Protein AF-X1F778-F1 (afdb_monomer_lite)

InterPro domains:
  IPR001160 Peptidase M20C, Xaa-His dipeptidase [PR00934] (23-40)
  IPR001160 Peptidase M20C, Xaa-His dipeptidase [PR00934] (47-65)
  IPR001160 Peptidase M20C, Xaa-His dipeptidase [PTHR43501] (6-84)

Radius of gyration: 24.03 Å; chains: 1; bounding box: 43×24×77 Å

Structure (mmCIF, N/CA/C/O backbone):
data_AF-X1F778-F1
#
_entry.id   AF-X1F778-F1
#
loop_
_atom_site.group_PDB
_atom_site.id
_atom_site.type_symbol
_atom_site.label_atom_id
_atom_site.label_alt_id
_atom_site.label_comp_id
_atom_site.label_asym_id
_atom_site.label_entity_id
_atom_site.label_seq_id
_atom_site.pdbx_PDB_ins_code
_atom_site.Cartn_x
_atom_site.Cartn_y
_atom_site.Cartn_z
_atom_site.occupancy
_atom_site.B_iso_or_equiv
_atom_site.auth_seq_id
_atom_site.auth_comp_id
_atom_site.auth_asym_id
_atom_site.auth_atom_id
_atom_site.pdbx_PDB_model_num
ATOM 1 N N . MET A 1 1 ? -8.937 -0.821 -12.179 1.00 51.38 1 MET A N 1
ATOM 2 C CA . MET A 1 1 ? -9.827 0.374 -12.085 1.00 51.38 1 MET A CA 1
ATOM 3 C C . MET A 1 1 ? -11.139 0.154 -11.318 1.00 51.38 1 MET A C 1
ATOM 5 O O . MET A 1 1 ? -11.646 1.109 -10.737 1.00 51.38 1 MET A O 1
ATOM 9 N N . GLY A 1 2 ? -11.745 -1.044 -11.318 1.00 59.06 2 GLY A N 1
ATOM 10 C CA . GLY A 1 2 ? -13.007 -1.283 -10.594 1.00 59.06 2 GLY A CA 1
ATOM 11 C C . GLY A 1 2 ? -12.831 -1.515 -9.086 1.00 59.06 2 GLY A C 1
ATOM 12 O O . GLY A 1 2 ? -13.634 -1.017 -8.298 1.00 59.06 2 GLY A O 1
ATOM 13 N N . ALA A 1 3 ? -11.778 -2.233 -8.681 1.00 60.75 3 ALA A N 1
ATOM 14 C CA . ALA A 1 3 ? -11.589 -2.669 -7.2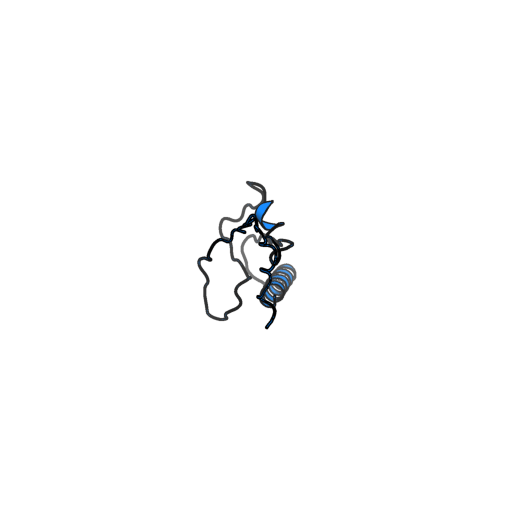93 1.00 60.75 3 ALA A CA 1
ATOM 15 C C . ALA A 1 3 ? -11.240 -1.536 -6.315 1.00 60.75 3 ALA A C 1
ATOM 17 O O . ALA A 1 3 ? -11.824 -1.479 -5.231 1.00 60.75 3 ALA A O 1
ATOM 18 N N . VAL A 1 4 ? -10.405 -0.576 -6.731 1.00 73.25 4 VAL A N 1
ATOM 19 C CA . VAL A 1 4 ? -10.004 0.588 -5.916 1.00 73.25 4 VAL A CA 1
ATOM 20 C C . VAL A 1 4 ? -11.213 1.313 -5.300 1.00 73.25 4 VAL A C 1
ATOM 22 O O . VAL A 1 4 ? -11.201 1.693 -4.128 1.00 73.25 4 VAL A O 1
ATOM 25 N N . LEU A 1 5 ? -12.296 1.485 -6.070 1.00 82.44 5 LEU A N 1
ATOM 26 C CA . LEU A 1 5 ? -13.496 2.198 -5.616 1.00 82.44 5 LEU A CA 1
ATOM 27 C C . LEU A 1 5 ? -14.289 1.415 -4.563 1.00 82.44 5 LEU A C 1
ATOM 29 O O . LEU A 1 5 ? -14.817 2.020 -3.628 1.00 82.44 5 LEU A O 1
ATOM 33 N N . PHE A 1 6 ? -14.364 0.088 -4.688 1.00 88.44 6 PHE A N 1
ATOM 34 C CA . PHE A 1 6 ? -15.050 -0.754 -3.708 1.00 88.44 6 PHE A CA 1
ATOM 35 C C . PHE A 1 6 ? -14.294 -0.794 -2.381 1.00 88.44 6 PHE A C 1
ATOM 37 O O . PHE A 1 6 ? -14.913 -0.615 -1.331 1.00 88.44 6 PHE A O 1
ATOM 44 N N . GLY A 1 7 ? -12.967 -0.948 -2.415 1.00 91.12 7 GLY A N 1
ATOM 45 C CA . GLY A 1 7 ? -12.130 -0.908 -1.214 1.00 91.12 7 GLY A CA 1
ATOM 46 C C . GLY A 1 7 ? -12.206 0.438 -0.483 1.00 91.12 7 GLY A C 1
ATOM 47 O O . GLY A 1 7 ? -12.341 0.479 0.746 1.00 91.12 7 GLY A O 1
ATOM 48 N N . LEU A 1 8 ? -12.206 1.544 -1.236 1.00 93.19 8 LEU A N 1
ATOM 49 C CA . LEU A 1 8 ? -12.411 2.892 -0.701 1.00 93.19 8 LEU A CA 1
ATOM 50 C C . LEU A 1 8 ? -13.788 3.032 -0.036 1.00 93.19 8 LEU A C 1
ATOM 52 O O . LEU A 1 8 ? -13.875 3.475 1.108 1.00 93.19 8 LEU A O 1
ATOM 56 N N . ALA A 1 9 ? -14.860 2.630 -0.723 1.00 94.62 9 ALA A N 1
ATOM 57 C CA . ALA A 1 9 ? -16.218 2.720 -0.192 1.00 94.62 9 ALA A CA 1
ATOM 58 C C . ALA A 1 9 ? -16.411 1.853 1.063 1.00 94.62 9 ALA A C 1
ATOM 60 O O . ALA A 1 9 ? -17.005 2.316 2.034 1.00 94.62 9 ALA A O 1
ATOM 61 N N . ALA A 1 10 ? -15.868 0.632 1.077 1.00 94.44 10 ALA A N 1
ATOM 62 C CA . ALA A 1 10 ? -15.905 -0.247 2.244 1.00 94.44 10 ALA A CA 1
ATOM 63 C C . ALA A 1 10 ? -15.175 0.375 3.444 1.00 94.44 10 ALA A C 1
ATOM 65 O O . ALA A 1 10 ? -15.687 0.349 4.561 1.00 94.44 10 ALA A O 1
ATOM 66 N N . SER A 1 11 ? -14.015 0.992 3.205 1.00 95.88 11 SER A N 1
ATOM 67 C CA . SER A 1 11 ? -13.265 1.707 4.243 1.00 95.88 11 SER A CA 1
ATOM 68 C C . SER A 1 11 ? -14.082 2.854 4.840 1.00 95.88 11 SER A C 1
ATOM 70 O O . SER A 1 11 ? -14.171 2.977 6.058 1.00 95.88 11 SER A O 1
ATOM 72 N N . LEU A 1 12 ? -14.728 3.662 3.993 1.00 96.25 12 LEU A N 1
ATOM 73 C CA . LEU A 1 12 ? -15.581 4.767 4.439 1.00 96.25 12 LEU A CA 1
ATOM 74 C C . LEU A 1 12 ? -16.817 4.279 5.207 1.00 96.25 12 LEU A C 1
ATOM 76 O O . LEU A 1 12 ? -17.165 4.877 6.220 1.00 96.25 12 LEU A O 1
ATOM 80 N N . ALA A 1 13 ? -17.440 3.181 4.773 1.00 96.69 13 ALA A N 1
ATOM 81 C CA . ALA A 1 13 ? -18.567 2.580 5.482 1.00 96.69 13 ALA A CA 1
ATOM 82 C C . ALA A 1 13 ? -18.166 2.113 6.892 1.00 96.69 13 ALA A C 1
ATOM 84 O O . ALA A 1 13 ? -18.875 2.387 7.853 1.00 96.69 13 ALA A O 1
ATOM 85 N N . ILE A 1 14 ? -16.994 1.482 7.030 1.00 96.44 14 ILE A N 1
ATOM 86 C CA . ILE A 1 14 ? -16.434 1.087 8.334 1.00 96.44 14 ILE A CA 1
ATOM 87 C C . ILE A 1 14 ? -16.156 2.314 9.211 1.00 96.44 14 ILE A C 1
ATOM 89 O O . ILE A 1 14 ? -16.382 2.264 10.414 1.00 96.44 14 ILE A O 1
ATOM 93 N N . MET A 1 15 ? -15.660 3.412 8.633 1.00 95.81 15 MET A N 1
ATOM 94 C CA . MET A 1 15 ? -15.409 4.652 9.378 1.00 95.81 15 MET A CA 1
ATOM 95 C C . MET A 1 15 ? -16.692 5.311 9.906 1.00 95.81 15 MET A C 1
ATOM 97 O O . MET A 1 15 ? -16.631 6.018 10.912 1.00 95.81 15 MET A O 1
ATOM 101 N N . GLU A 1 16 ? -17.819 5.135 9.214 1.00 97.25 16 GLU A N 1
ATOM 102 C CA . GLU A 1 16 ? -19.124 5.681 9.603 1.00 97.25 16 GLU A CA 1
ATOM 103 C C . GLU A 1 16 ? -19.865 4.78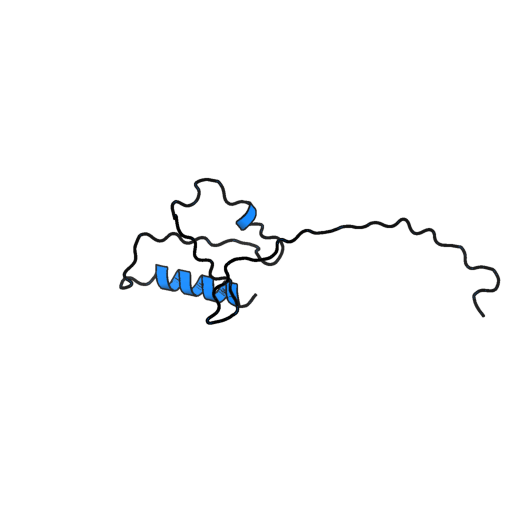6 10.612 1.00 97.25 16 GLU A C 1
ATOM 105 O O . GLU A 1 16 ? -20.642 5.289 11.424 1.00 97.25 16 GLU A O 1
ATOM 110 N N . ASP A 1 17 ? -19.621 3.474 10.582 1.00 97.12 17 ASP A N 1
ATOM 111 C CA . ASP A 1 17 ? -20.318 2.497 11.417 1.00 97.12 17 ASP A CA 1
ATOM 112 C C . ASP A 1 17 ? -19.941 2.631 12.905 1.00 97.12 17 ASP A C 1
ATOM 114 O O . ASP A 1 17 ? -18.803 2.404 13.317 1.00 97.12 17 ASP 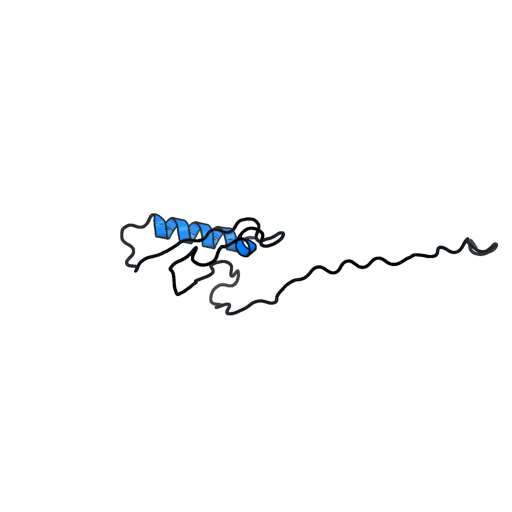A O 1
ATOM 118 N N . THR A 1 18 ? -20.926 2.986 13.734 1.00 95.19 18 THR A N 1
ATOM 119 C CA . THR A 1 18 ? -20.756 3.134 15.187 1.00 95.19 18 THR A CA 1
ATOM 120 C C . THR A 1 18 ? -20.958 1.840 15.971 1.00 95.19 18 THR A C 1
ATOM 122 O O . THR A 1 18 ? -20.616 1.793 17.155 1.00 95.19 18 THR A O 1
ATOM 125 N N . ASP A 1 19 ? -21.535 0.816 15.345 1.00 97.38 19 ASP A N 1
ATOM 126 C CA . ASP A 1 19 ? -21.901 -0.452 15.979 1.00 97.38 19 ASP A CA 1
ATOM 127 C C . ASP A 1 19 ? -20.870 -1.558 15.690 1.00 97.38 19 ASP A C 1
ATOM 129 O O . ASP A 1 19 ? -20.832 -2.585 16.379 1.00 97.38 19 ASP A O 1
ATOM 133 N N . LEU A 1 20 ? -20.007 -1.353 14.692 1.00 96.31 20 LEU A N 1
ATOM 134 C CA . LEU A 1 20 ? -18.950 -2.285 14.329 1.00 96.31 20 LEU A CA 1
ATOM 135 C C . LEU A 1 20 ? -17.916 -2.452 15.455 1.00 96.31 20 LEU A C 1
ATOM 137 O O . LEU A 1 20 ? -17.242 -1.518 15.884 1.00 96.31 20 LEU A O 1
ATOM 141 N N . VAL A 1 21 ? -17.720 -3.694 15.899 1.00 96.75 21 VAL A N 1
ATOM 142 C CA . VAL A 1 21 ? -16.728 -4.025 16.930 1.00 96.75 21 VAL A CA 1
ATOM 143 C C . VAL A 1 21 ? -15.363 -4.266 16.290 1.00 96.75 21 VAL A C 1
ATOM 145 O O . VAL A 1 21 ? -15.155 -5.272 15.611 1.00 96.75 21 VAL A O 1
ATOM 148 N N . HIS A 1 22 ? -14.405 -3.382 16.559 1.00 94.81 22 HIS A N 1
ATOM 149 C CA . HIS A 1 22 ? -13.034 -3.507 16.067 1.00 94.81 22 HIS A CA 1
ATOM 150 C C . HIS A 1 22 ? -12.001 -2.932 17.055 1.00 94.81 22 HIS A C 1
ATOM 152 O O . HIS A 1 22 ? -12.326 -2.182 17.975 1.00 94.81 22 HIS A O 1
ATOM 158 N N . GLY A 1 23 ? -10.729 -3.309 16.881 1.00 93.56 23 GLY A N 1
ATOM 159 C CA . GLY A 1 23 ? -9.601 -2.636 17.542 1.00 93.56 23 GLY A CA 1
ATOM 160 C C . GLY A 1 23 ? -9.269 -1.295 16.870 1.00 93.56 23 GLY A C 1
ATOM 161 O O . GLY A 1 23 ? -9.983 -0.882 15.967 1.00 93.56 23 GLY A O 1
ATOM 162 N N . PRO A 1 24 ? -8.186 -0.595 17.240 1.00 94.38 24 PRO A N 1
ATOM 163 C CA . PRO A 1 24 ? -7.798 0.635 16.548 1.00 94.38 24 PRO A CA 1
ATOM 164 C C . PRO A 1 24 ? -7.569 0.386 15.050 1.00 94.38 24 PRO A C 1
ATOM 166 O O . PRO A 1 24 ? -6.830 -0.533 14.691 1.00 94.38 24 PRO A O 1
ATOM 169 N N . LEU A 1 25 ? -8.192 1.198 14.196 1.00 95.44 25 LEU A N 1
ATOM 170 C CA . LEU A 1 25 ? -8.036 1.145 12.742 1.00 95.44 25 LEU A CA 1
ATOM 171 C C . LEU A 1 25 ? -7.358 2.422 12.241 1.00 95.44 25 LEU A C 1
ATOM 173 O O . LEU A 1 25 ? -7.602 3.512 12.757 1.00 95.44 25 LEU A O 1
ATOM 177 N N . GLU A 1 26 ? -6.524 2.269 11.218 1.00 96.38 26 GLU A N 1
ATOM 178 C CA . GLU A 1 26 ? -5.952 3.360 10.431 1.00 96.38 26 GLU A CA 1
ATOM 179 C C . GLU A 1 26 ? -6.322 3.112 8.967 1.00 96.38 26 GLU A C 1
ATOM 181 O O . GLU A 1 26 ? -6.260 1.976 8.495 1.00 96.38 26 GLU A O 1
ATOM 186 N N . PHE A 1 27 ? -6.709 4.169 8.253 1.00 95.31 27 PHE A N 1
ATOM 187 C CA . PHE A 1 27 ? -7.108 4.094 6.849 1.00 95.31 27 PHE A CA 1
ATOM 188 C C . PHE A 1 27 ? -6.115 4.882 6.002 1.00 95.31 27 PHE A C 1
ATOM 190 O O . PHE A 1 27 ? -5.884 6.068 6.244 1.00 95.31 27 PHE A O 1
ATOM 197 N N . LEU A 1 28 ? -5.522 4.214 5.015 1.00 94.38 28 LEU A N 1
ATOM 198 C CA . LEU A 1 28 ? -4.552 4.795 4.095 1.00 94.38 28 LEU A CA 1
ATOM 199 C C . LEU A 1 28 ? -5.154 4.822 2.691 1.00 94.38 28 LEU A C 1
ATOM 201 O O . LEU A 1 28 ? -5.453 3.776 2.121 1.00 94.38 28 LEU A O 1
ATOM 205 N N . PHE A 1 29 ? -5.271 6.021 2.126 1.00 93.69 29 PHE A N 1
ATOM 206 C CA . PHE A 1 29 ? -5.743 6.228 0.761 1.00 93.69 29 PHE A CA 1
ATOM 207 C C . PHE A 1 29 ? -4.605 6.787 -0.085 1.00 93.69 29 PHE A C 1
ATOM 209 O O . PHE A 1 29 ? -4.168 7.924 0.106 1.00 93.69 29 PHE A O 1
ATOM 216 N N . THR A 1 30 ? -4.100 5.977 -1.009 1.00 92.19 30 THR A N 1
ATOM 217 C CA . THR A 1 30 ? -3.045 6.382 -1.938 1.00 92.19 30 THR A CA 1
ATOM 218 C C . THR A 1 30 ? -3.648 6.991 -3.193 1.00 92.19 30 THR A C 1
ATOM 220 O O . THR A 1 30 ? -4.631 6.493 -3.734 1.00 92.19 30 THR A O 1
ATOM 223 N N . VAL A 1 31 ? -3.036 8.069 -3.674 1.00 90.56 31 VAL A N 1
ATOM 224 C CA . VAL A 1 31 ? -3.361 8.650 -4.978 1.00 90.56 31 VAL A CA 1
ATOM 225 C C . VAL A 1 31 ? -2.524 8.000 -6.071 1.0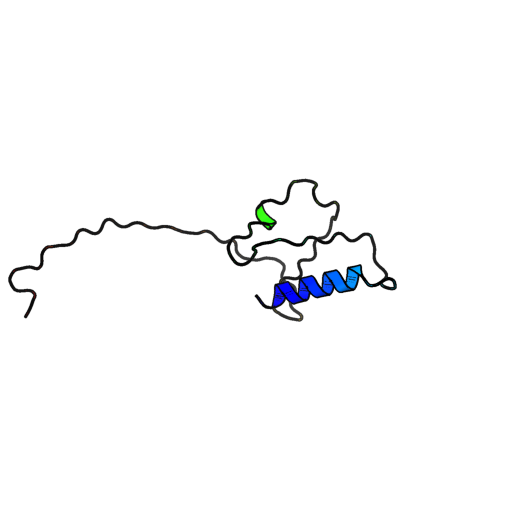0 90.56 31 VAL A C 1
ATOM 227 O O . VAL A 1 31 ? -1.386 7.595 -5.819 1.00 90.56 31 VAL A O 1
ATOM 230 N N . ASP A 1 32 ? -3.070 8.005 -7.285 1.00 87.75 32 ASP A N 1
ATOM 231 C CA . ASP A 1 32 ? -2.327 7.717 -8.512 1.00 87.75 32 ASP A CA 1
ATOM 232 C C . ASP A 1 32 ? -1.686 6.317 -8.543 1.00 87.75 32 ASP A C 1
ATOM 234 O O . ASP A 1 32 ? -0.484 6.159 -8.748 1.00 87.75 32 ASP A O 1
ATOM 238 N N . GLU A 1 33 ? -2.505 5.297 -8.280 1.00 85.69 33 GLU A N 1
ATOM 239 C CA . GLU A 1 33 ? -2.113 3.887 -8.369 1.00 85.69 33 GLU A CA 1
ATOM 240 C C . GLU A 1 33 ? -1.839 3.502 -9.836 1.00 85.69 33 GLU A C 1
ATOM 242 O O . GLU A 1 33 ? -0.699 3.205 -10.189 1.00 85.69 33 GLU A O 1
ATOM 247 N N . GLU A 1 34 ? -2.841 3.703 -10.695 1.00 79.44 34 GLU A N 1
ATOM 248 C CA . GLU A 1 34 ? -2.910 3.215 -12.082 1.00 79.44 34 GLU A CA 1
ATOM 249 C C . GLU A 1 34 ? -1.862 3.799 -13.053 1.00 79.44 34 GLU A C 1
ATOM 251 O O . GLU A 1 34 ? -1.711 3.294 -14.166 1.00 79.44 34 GLU A O 1
ATOM 256 N N . THR A 1 35 ? -1.160 4.885 -12.698 1.00 77.56 35 THR A N 1
ATOM 257 C CA . THR A 1 35 ? -0.162 5.498 -13.602 1.00 77.56 35 THR A CA 1
ATOM 258 C C . THR A 1 35 ? 1.274 5.460 -13.097 1.00 77.56 35 THR A C 1
ATOM 260 O O . THR A 1 35 ? 2.194 5.575 -13.907 1.00 77.56 35 THR A O 1
ATOM 263 N N . GLY A 1 36 ? 1.504 5.258 -11.797 1.00 79.44 36 GLY A N 1
ATOM 264 C CA . GLY A 1 36 ? 2.872 5.298 -11.275 1.00 79.44 36 GLY A CA 1
ATOM 265 C C . GLY A 1 36 ? 3.060 5.054 -9.782 1.00 79.44 36 GLY A C 1
ATOM 266 O O . GLY A 1 36 ? 4.177 5.229 -9.292 1.00 79.44 36 GLY A O 1
ATOM 267 N N . LEU A 1 37 ? 2.016 4.670 -9.038 1.00 85.12 37 LEU A N 1
ATOM 268 C CA . LEU A 1 37 ? 2.083 4.445 -7.587 1.00 85.12 37 LEU A CA 1
ATOM 269 C C . LEU A 1 37 ? 2.644 5.658 -6.809 1.00 85.12 37 LEU A C 1
ATOM 271 O O . LEU A 1 37 ? 3.319 5.511 -5.781 1.00 85.12 37 LEU A O 1
ATOM 275 N N . THR A 1 38 ? 2.380 6.883 -7.277 1.00 88.31 38 THR A N 1
ATOM 276 C CA . THR A 1 38 ? 3.008 8.108 -6.747 1.00 88.31 38 THR A CA 1
ATOM 277 C C . THR A 1 38 ? 2.684 8.338 -5.268 1.00 88.31 38 THR A C 1
ATOM 279 O O . THR A 1 38 ? 3.534 8.807 -4.509 1.00 88.31 38 THR A O 1
ATOM 282 N N . GLY A 1 39 ? 1.459 8.022 -4.838 1.00 89.69 39 GLY A N 1
ATOM 283 C CA . GLY A 1 39 ? 1.067 8.117 -3.432 1.00 89.69 39 GLY A CA 1
ATOM 284 C C . GLY A 1 39 ? 1.789 7.090 -2.560 1.00 89.69 39 GLY A C 1
ATOM 285 O O . GLY A 1 39 ? 2.338 7.446 -1.521 1.00 89.69 39 GLY A O 1
ATOM 286 N N . ALA A 1 40 ? 1.834 5.833 -3.007 1.00 91.12 40 ALA A N 1
ATOM 287 C CA . ALA A 1 40 ? 2.447 4.737 -2.258 1.00 91.12 40 ALA A CA 1
ATOM 288 C C . ALA A 1 40 ? 3.965 4.919 -2.087 1.00 91.12 40 ALA A C 1
ATOM 290 O O . ALA A 1 40 ? 4.504 4.683 -1.008 1.00 91.12 40 ALA A O 1
ATOM 291 N N . THR A 1 41 ? 4.655 5.402 -3.123 1.00 90.56 41 THR A N 1
ATOM 292 C CA . THR A 1 41 ? 6.116 5.615 -3.102 1.00 90.56 41 THR A CA 1
ATOM 293 C C . THR A 1 41 ? 6.573 6.743 -2.172 1.00 90.56 41 THR A C 1
ATOM 295 O O . THR A 1 41 ? 7.756 6.819 -1.846 1.00 90.56 41 THR A O 1
ATOM 298 N N . LYS A 1 42 ? 5.657 7.615 -1.733 1.00 93.00 42 LYS A N 1
ATOM 299 C CA . LYS A 1 42 ? 5.942 8.781 -0.878 1.00 93.00 42 LYS A CA 1
ATOM 300 C C . LYS A 1 42 ? 5.548 8.593 0.584 1.00 93.00 42 LYS A C 1
ATOM 302 O O . LYS A 1 42 ? 5.645 9.545 1.355 1.00 93.00 42 LYS A O 1
ATOM 307 N N . ILE A 1 43 ? 5.084 7.408 0.970 1.00 93.19 43 ILE A N 1
ATOM 308 C CA . ILE A 1 43 ? 4.751 7.129 2.367 1.00 93.19 43 ILE A CA 1
ATOM 309 C C . ILE A 1 43 ? 6.038 7.168 3.195 1.00 93.19 43 ILE A C 1
ATOM 311 O O . ILE A 1 43 ? 6.998 6.451 2.914 1.00 93.19 43 ILE A O 1
ATOM 315 N N . GLU A 1 44 ? 6.055 8.027 4.210 1.00 93.81 44 GLU A N 1
ATOM 316 C CA . GLU A 1 44 ? 7.199 8.181 5.103 1.00 93.81 44 GLU A CA 1
ATOM 317 C C . GLU A 1 44 ? 7.267 7.050 6.136 1.00 93.81 44 GLU A C 1
ATOM 319 O O . GLU A 1 44 ? 6.262 6.436 6.511 1.00 93.81 44 GLU A O 1
ATOM 324 N N . THR A 1 45 ? 8.475 6.789 6.634 1.00 90.12 45 THR A N 1
ATOM 325 C CA . THR A 1 45 ? 8.673 5.905 7.785 1.00 90.12 45 THR A CA 1
ATOM 326 C C . THR A 1 45 ? 7.892 6.438 8.987 1.00 90.12 45 THR A C 1
ATOM 328 O O . THR A 1 45 ? 7.811 7.645 9.192 1.00 90.12 45 THR A O 1
ATOM 331 N N . ASP A 1 46 ? 7.323 5.534 9.785 1.00 91.19 46 ASP A N 1
ATOM 332 C CA . ASP A 1 46 ? 6.520 5.849 10.977 1.00 91.19 46 ASP A CA 1
ATOM 333 C C . ASP A 1 46 ? 5.214 6.626 10.705 1.00 91.19 46 ASP A C 1
ATOM 335 O O . ASP A 1 46 ? 4.560 7.084 11.645 1.00 91.19 46 ASP A O 1
ATOM 339 N N . PHE A 1 47 ? 4.783 6.730 9.440 1.00 94.31 47 PHE A N 1
ATOM 340 C CA . PHE A 1 47 ? 3.507 7.358 9.079 1.00 94.31 47 PHE A CA 1
ATOM 341 C C . PHE A 1 47 ? 2.288 6.598 9.632 1.00 94.31 47 PHE A C 1
ATOM 343 O O . PHE A 1 47 ? 1.292 7.213 10.006 1.00 94.31 47 PHE A O 1
ATOM 350 N N . LEU A 1 48 ? 2.377 5.265 9.713 1.00 94.19 48 LEU A N 1
ATOM 351 C CA . LEU A 1 48 ? 1.339 4.380 10.251 1.00 94.19 48 LEU A CA 1
ATOM 352 C C . LEU A 1 48 ? 1.845 3.653 11.498 1.00 94.19 48 LEU A C 1
ATOM 354 O O . LEU A 1 48 ? 3.011 3.257 11.570 1.00 94.19 48 LEU A O 1
ATOM 358 N N . LYS A 1 49 ? 0.955 3.430 12.466 1.00 94.25 49 LYS A N 1
ATOM 359 C CA . LYS A 1 49 ? 1.241 2.667 13.696 1.00 94.25 49 LYS A CA 1
ATOM 360 C C . LYS A 1 49 ? 0.762 1.219 13.609 1.00 94.25 49 LYS A C 1
ATOM 362 O O . LYS A 1 49 ? 1.174 0.382 14.420 1.00 94.25 49 LYS A O 1
ATOM 367 N N . GLY A 1 50 ? -0.128 0.928 12.664 1.00 92.75 50 GLY A N 1
ATOM 368 C CA . GLY A 1 50 ? -0.665 -0.394 12.393 1.00 92.75 50 GLY A CA 1
ATOM 369 C C . GLY A 1 50 ? 0.436 -1.423 12.132 1.00 92.75 50 GLY A C 1
ATOM 370 O O . GLY A 1 50 ? 1.421 -1.168 11.448 1.00 92.75 50 GLY A O 1
ATOM 371 N N . ARG A 1 51 ? 0.258 -2.622 12.692 1.00 93.50 51 ARG A N 1
ATOM 372 C CA . ARG A 1 51 ? 1.179 -3.762 12.511 1.00 93.50 51 ARG A CA 1
ATOM 373 C C . ARG A 1 51 ? 0.687 -4.778 11.482 1.00 93.50 51 ARG A C 1
ATOM 375 O O . ARG A 1 51 ? 1.421 -5.699 11.139 1.00 93.50 51 ARG A O 1
ATOM 382 N N . LEU A 1 52 ? -0.567 -4.642 11.062 1.00 93.56 52 LEU A N 1
ATOM 383 C CA . LEU A 1 52 ? -1.234 -5.484 10.079 1.00 93.56 52 LEU A CA 1
ATOM 384 C C . LEU A 1 52 ? -1.790 -4.566 8.997 1.00 93.56 52 LEU A C 1
ATOM 386 O O . LEU A 1 52 ? -2.412 -3.556 9.318 1.00 93.56 52 LEU A O 1
ATOM 390 N N . PHE A 1 53 ? -1.557 -4.928 7.740 1.00 93.12 53 PHE A N 1
ATOM 391 C CA . PHE A 1 53 ? -2.034 -4.182 6.586 1.00 93.12 53 PHE A CA 1
ATOM 392 C C . PHE A 1 53 ? -2.930 -5.083 5.744 1.00 93.12 53 PHE A C 1
ATOM 394 O O . PHE A 1 53 ? -2.514 -6.167 5.336 1.00 93.12 53 PHE A O 1
ATOM 401 N N . LEU A 1 54 ? -4.160 -4.632 5.514 1.00 93.81 54 LEU A N 1
ATOM 402 C CA . LEU A 1 54 ? -5.109 -5.275 4.618 1.00 93.81 54 LEU A CA 1
ATOM 403 C C . LEU A 1 54 ? -5.304 -4.359 3.414 1.00 93.81 54 LEU A C 1
ATOM 405 O O . LEU A 1 54 ? -5.949 -3.319 3.516 1.00 93.81 54 LEU A O 1
ATOM 409 N N . ASN A 1 55 ? -4.714 -4.742 2.286 1.00 92.94 55 ASN A N 1
ATOM 410 C CA . ASN A 1 55 ? -4.955 -4.070 1.020 1.00 92.94 55 ASN A CA 1
ATOM 411 C C . ASN A 1 55 ? -6.315 -4.519 0.455 1.00 92.94 55 ASN A C 1
ATOM 413 O O . ASN A 1 55 ? -6.639 -5.705 0.495 1.00 92.94 55 ASN A O 1
ATOM 417 N N . LEU A 1 56 ? -7.104 -3.566 -0.045 1.00 92.38 56 LEU A N 1
ATOM 418 C CA . LEU A 1 56 ? -8.452 -3.796 -0.582 1.00 92.38 56 LEU A CA 1
ATOM 419 C C . LEU A 1 56 ? -8.519 -3.549 -2.094 1.00 92.38 56 LEU A C 1
ATOM 421 O O . LEU A 1 56 ? -9.528 -3.067 -2.598 1.00 92.38 56 LEU A O 1
ATOM 425 N N . ASP A 1 57 ? -7.435 -3.860 -2.799 1.00 90.75 57 ASP A N 1
ATOM 426 C CA . ASP A 1 57 ? -7.286 -3.610 -4.234 1.00 90.75 57 ASP A CA 1
ATOM 427 C C . ASP A 1 57 ? -7.253 -4.906 -5.066 1.00 90.75 57 ASP A C 1
ATOM 429 O O . ASP A 1 57 ? -6.759 -4.952 -6.187 1.00 90.75 57 A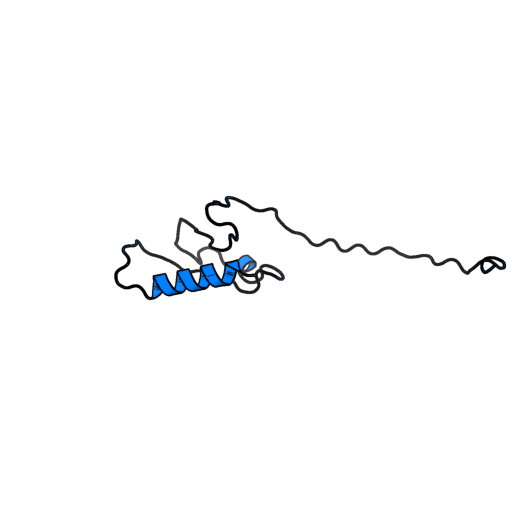SP A O 1
ATOM 433 N N . SER A 1 58 ? -7.756 -6.006 -4.499 1.00 88.25 58 SER A N 1
ATOM 434 C CA . SER A 1 58 ? -7.907 -7.275 -5.218 1.00 88.25 58 SER A CA 1
ATOM 435 C C . SER A 1 58 ? -9.222 -7.283 -5.996 1.00 88.25 58 SER A C 1
ATOM 437 O O . SER A 1 58 ? -10.263 -6.918 -5.448 1.00 88.25 58 SER A O 1
ATOM 439 N N . GLU A 1 59 ? -9.193 -7.737 -7.250 1.00 86.12 59 GLU A N 1
ATOM 440 C CA . GLU A 1 59 ? -10.385 -7.770 -8.115 1.00 86.12 59 GLU A CA 1
ATOM 441 C C . GLU A 1 59 ? -11.152 -9.108 -8.047 1.00 86.12 59 GLU A C 1
ATOM 443 O O . GLU A 1 59 ? -12.329 -9.163 -8.400 1.00 86.12 59 GLU A O 1
ATOM 448 N N . ASP A 1 60 ? -10.512 -10.176 -7.559 1.00 88.12 60 ASP A N 1
ATOM 449 C CA . ASP A 1 60 ? -11.089 -11.523 -7.505 1.00 88.12 60 ASP A CA 1
ATOM 450 C C . ASP A 1 60 ? -11.709 -11.844 -6.134 1.00 88.12 60 ASP A C 1
ATOM 452 O O . ASP A 1 60 ? -11.018 -11.947 -5.115 1.00 88.12 60 ASP A O 1
ATOM 456 N N . GLU A 1 61 ? -13.027 -12.059 -6.102 1.00 87.94 61 GLU A N 1
ATOM 457 C CA . GLU A 1 61 ? -13.744 -12.469 -4.890 1.00 87.94 61 GLU A CA 1
ATOM 458 C C . GLU A 1 61 ? -13.339 -13.884 -4.439 1.00 87.94 61 GLU A C 1
ATOM 460 O O . GLU A 1 61 ? -13.199 -14.811 -5.238 1.00 87.94 61 GLU A O 1
ATOM 465 N N . GLY A 1 62 ? -13.169 -14.069 -3.126 1.00 90.75 62 GLY A N 1
ATOM 466 C CA . GLY A 1 62 ? -12.796 -15.361 -2.540 1.00 90.75 62 GLY A CA 1
ATOM 467 C C . GLY A 1 62 ? -11.326 -15.744 -2.743 1.00 90.75 62 GLY A C 1
ATOM 468 O O . GLY A 1 62 ? -10.910 -16.819 -2.303 1.00 90.75 62 GLY A O 1
ATOM 469 N N . VAL A 1 63 ? -10.530 -14.867 -3.358 1.00 92.31 63 VAL A N 1
ATOM 470 C CA . VAL A 1 63 ? -9.089 -15.038 -3.549 1.00 92.31 63 VAL A CA 1
ATOM 471 C C . VAL A 1 63 ? -8.335 -14.117 -2.595 1.00 92.31 63 VAL A C 1
ATOM 473 O O . VAL A 1 63 ? -8.625 -12.929 -2.487 1.00 92.31 63 VAL A O 1
ATOM 476 N N . PHE A 1 64 ? -7.348 -14.673 -1.890 1.00 92.12 64 PHE A N 1
ATOM 477 C CA . PHE A 1 64 ? -6.474 -13.902 -1.011 1.00 92.12 64 PHE A CA 1
ATOM 478 C C . PHE A 1 64 ? -5.112 -13.687 -1.675 1.00 92.12 64 PHE A C 1
ATOM 480 O O . PHE A 1 64 ? -4.295 -14.608 -1.765 1.00 92.12 64 PHE A O 1
ATOM 487 N N . THR A 1 65 ? -4.872 -12.463 -2.138 1.00 92.31 65 THR A N 1
ATOM 488 C CA . THR A 1 65 ? -3.637 -12.077 -2.826 1.00 92.31 65 THR A CA 1
ATOM 489 C C . THR A 1 65 ? -2.536 -11.774 -1.811 1.00 92.31 65 THR A C 1
ATOM 491 O O . THR A 1 65 ? -2.652 -10.852 -1.009 1.00 92.31 65 THR A O 1
ATOM 494 N N . ILE A 1 66 ? -1.450 -12.555 -1.844 1.00 94.56 66 ILE A N 1
ATOM 495 C CA . ILE A 1 66 ? -0.309 -12.418 -0.914 1.00 94.56 66 ILE A CA 1
ATOM 496 C C . ILE A 1 66 ? 0.919 -11.739 -1.532 1.00 94.56 66 ILE A C 1
ATOM 498 O O . ILE A 1 66 ? 1.928 -11.557 -0.853 1.00 94.56 66 ILE A O 1
ATOM 502 N N . GLY A 1 67 ? 0.864 -11.399 -2.818 1.00 92.31 67 GLY A N 1
ATOM 503 C CA . GLY A 1 67 ? 1.968 -10.756 -3.517 1.00 92.31 67 GLY A CA 1
ATOM 504 C C . GLY A 1 67 ? 1.638 -10.433 -4.968 1.00 92.31 67 GLY A C 1
ATOM 505 O O . GLY A 1 67 ? 0.696 -10.977 -5.541 1.00 92.31 67 GLY A O 1
ATOM 506 N N . CYS A 1 68 ? 2.449 -9.558 -5.551 1.00 90.50 68 CYS A N 1
ATOM 507 C CA . CYS A 1 68 ? 2.381 -9.141 -6.945 1.00 90.50 68 CYS A CA 1
ATOM 508 C C . CYS A 1 68 ? 3.790 -9.110 -7.559 1.00 90.50 68 CYS A C 1
ATOM 510 O O . CYS A 1 68 ? 4.801 -9.183 -6.854 1.00 90.50 68 CYS A O 1
ATOM 512 N N . ALA A 1 69 ? 3.861 -9.030 -8.887 1.00 92.62 69 ALA A N 1
ATOM 513 C CA . ALA A 1 69 ? 5.109 -8.724 -9.574 1.00 92.62 69 ALA A CA 1
ATOM 514 C C . ALA A 1 69 ? 5.430 -7.226 -9.439 1.00 92.62 69 ALA A C 1
ATOM 516 O O . ALA A 1 69 ? 4.526 -6.396 -9.400 1.00 92.62 69 ALA A O 1
ATOM 517 N N . GLY A 1 70 ? 6.718 -6.879 -9.402 1.00 89.00 70 GLY A N 1
ATOM 518 C CA . GLY A 1 70 ? 7.149 -5.489 -9.567 1.00 89.00 70 GLY A CA 1
ATOM 519 C C . GLY A 1 70 ? 7.051 -5.029 -11.027 1.00 89.00 70 GLY A C 1
ATOM 520 O O . GLY A 1 70 ? 6.954 -5.854 -11.936 1.00 89.00 70 GLY A O 1
ATOM 521 N N . GLY A 1 71 ? 7.130 -3.716 -11.247 1.00 86.44 71 GLY A N 1
ATOM 522 C CA . GLY A 1 71 ? 7.157 -3.094 -12.574 1.00 86.44 71 GLY A CA 1
ATOM 523 C C . GLY A 1 71 ? 8.369 -2.180 -12.752 1.00 86.44 71 GLY A C 1
ATOM 524 O O . GLY A 1 71 ? 8.853 -1.590 -11.786 1.00 86.44 71 GLY A O 1
ATOM 525 N N . ALA A 1 72 ? 8.875 -2.087 -13.981 1.00 87.44 72 ALA A N 1
ATOM 526 C CA . ALA A 1 72 ? 9.910 -1.136 -14.372 1.00 87.44 72 ALA A CA 1
ATOM 527 C C . ALA A 1 72 ? 9.775 -0.806 -15.862 1.00 87.44 72 ALA A C 1
ATOM 529 O O . ALA A 1 72 ? 9.622 -1.711 -16.685 1.00 87.44 72 ALA A O 1
ATOM 530 N N . ASP A 1 73 ? 9.892 0.474 -16.204 1.00 88.06 73 ASP A N 1
ATOM 531 C CA . ASP A 1 73 ? 9.893 0.917 -17.594 1.00 88.06 73 ASP A CA 1
ATOM 532 C C . ASP A 1 73 ? 11.276 0.727 -18.221 1.00 88.06 73 ASP A C 1
ATOM 534 O O . ASP A 1 73 ? 12.313 0.971 -17.601 1.00 88.06 73 ASP A O 1
ATOM 538 N N . SER A 1 74 ? 11.299 0.286 -19.478 1.00 92.06 74 SER A N 1
ATOM 539 C CA . SER A 1 74 ? 12.517 0.191 -20.284 1.00 92.06 74 SER A CA 1
ATOM 540 C C . SER A 1 74 ? 12.393 1.098 -21.494 1.00 92.06 74 SER A C 1
ATOM 542 O O . SER A 1 74 ? 11.556 0.873 -22.366 1.00 92.06 74 SER A O 1
ATOM 544 N N . GLU A 1 75 ? 13.260 2.100 -21.573 1.00 94.44 75 GLU A N 1
ATOM 545 C CA . GLU A 1 75 ? 13.352 2.983 -22.729 1.00 94.44 75 GLU A CA 1
ATOM 546 C C . GLU A 1 75 ? 14.533 2.556 -23.605 1.00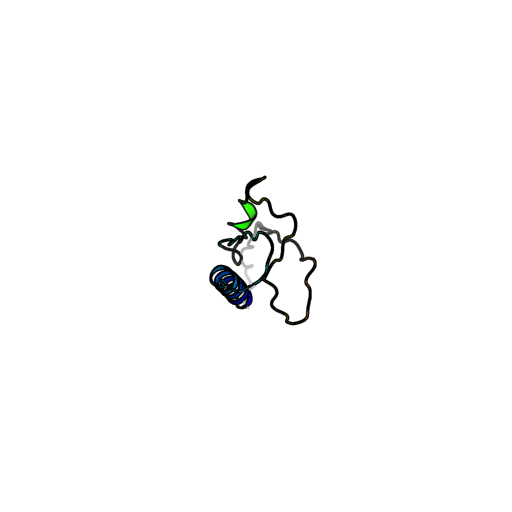 94.44 75 GLU A C 1
ATOM 548 O O . GLU A 1 75 ? 15.673 2.473 -23.145 1.00 94.44 75 GLU A O 1
ATOM 553 N N . ILE A 1 76 ? 14.267 2.259 -24.881 1.00 93.50 76 ILE A N 1
ATOM 554 C CA . ILE A 1 76 ? 15.294 1.810 -25.825 1.00 93.50 76 ILE A CA 1
ATOM 555 C C . ILE A 1 76 ? 15.320 2.750 -27.022 1.00 93.50 76 ILE A C 1
ATOM 557 O O . ILE A 1 76 ? 14.349 2.868 -27.766 1.00 93.50 76 ILE A O 1
ATOM 561 N N . THR A 1 77 ? 16.471 3.382 -27.239 1.00 94.19 77 THR A N 1
ATOM 562 C CA . THR A 1 77 ? 16.721 4.221 -28.412 1.00 94.19 77 THR A CA 1
ATOM 563 C C . THR A 1 77 ? 17.663 3.503 -29.369 1.00 94.19 77 THR A C 1
ATOM 565 O O . THR A 1 77 ? 18.788 3.163 -29.003 1.00 94.19 77 THR A O 1
ATOM 568 N N . PHE A 1 78 ? 17.227 3.308 -30.615 1.00 91.06 78 PHE A N 1
ATOM 569 C CA . PHE A 1 78 ? 18.061 2.745 -31.675 1.00 91.06 78 PHE A CA 1
ATOM 570 C C . PHE A 1 78 ? 18.468 3.824 -32.683 1.00 91.06 78 PHE A C 1
ATOM 572 O O . PHE A 1 78 ? 17.594 4.486 -33.251 1.00 91.06 78 PHE A O 1
ATOM 579 N N . PRO A 1 79 ? 19.771 3.988 -32.975 1.00 88.31 79 PRO A N 1
ATOM 580 C CA . PRO A 1 79 ? 20.201 4.832 -34.077 1.00 88.31 79 PRO A CA 1
ATOM 581 C C . PRO A 1 79 ? 19.825 4.155 -35.400 1.00 88.31 79 PRO A C 1
ATOM 583 O O . PRO A 1 79 ? 20.398 3.137 -35.785 1.00 88.31 79 PRO A O 1
ATOM 586 N N . LEU A 1 80 ? 18.847 4.718 -36.108 1.00 88.44 80 LEU A N 1
ATOM 587 C CA . LEU A 1 80 ? 18.454 4.229 -37.425 1.00 88.44 80 LEU A CA 1
ATOM 588 C C . LEU A 1 80 ? 19.357 4.851 -38.495 1.00 88.44 80 LEU A C 1
ATOM 590 O O . LEU A 1 80 ? 19.292 6.054 -38.748 1.00 88.44 80 LEU A O 1
ATOM 594 N N . GLN A 1 81 ? 20.148 4.029 -39.181 1.00 85.50 81 GLN A N 1
ATOM 595 C CA . GLN A 1 81 ? 20.756 4.434 -40.447 1.00 85.50 81 GLN A CA 1
ATOM 596 C C . GLN A 1 81 ? 19.781 4.119 -41.580 1.00 85.50 81 GLN A C 1
ATOM 598 O O . GLN A 1 81 ? 19.537 2.957 -41.904 1.00 85.50 81 GLN A O 1
ATOM 603 N N . ARG A 1 82 ? 19.195 5.160 -42.173 1.00 82.69 82 ARG A N 1
ATOM 604 C CA . ARG A 1 82 ? 18.403 5.015 -43.397 1.00 82.69 82 ARG A CA 1
ATOM 605 C C . ARG A 1 82 ? 19.361 4.944 -44.579 1.00 82.69 82 ARG A C 1
ATOM 607 O O . ARG A 1 82 ? 20.240 5.790 -44.708 1.00 82.69 82 ARG A O 1
ATOM 614 N N . LYS A 1 83 ? 19.197 3.933 -45.428 1.00 84.00 83 LYS A N 1
ATOM 615 C CA . LYS A 1 83 ? 19.879 3.880 -46.721 1.00 84.00 83 LYS A CA 1
ATOM 616 C C . LYS A 1 83 ? 19.059 4.692 -47.720 1.00 84.00 83 LYS A C 1
ATOM 618 O O . LYS A 1 83 ? 17.835 4.580 -47.727 1.00 84.00 83 LYS A O 1
ATOM 623 N N . GLU A 1 84 ? 19.730 5.478 -48.557 1.00 80.88 84 GLU A N 1
ATOM 624 C CA . GLU A 1 84 ? 19.097 6.032 -49.754 1.00 80.88 84 GLU A CA 1
ATOM 625 C C . GLU A 1 84 ? 18.539 4.875 -50.600 1.00 80.88 84 GLU A C 1
ATOM 627 O O . GLU A 1 84 ? 19.229 3.853 -50.742 1.00 80.88 84 GLU A O 1
ATOM 632 N N . PRO A 1 85 ? 17.309 4.985 -51.135 1.00 76.38 85 PRO A N 1
ATOM 633 C CA . PRO A 1 85 ? 16.785 3.972 -52.040 1.00 76.38 85 PRO A CA 1
ATOM 634 C C . PRO A 1 85 ? 17.770 3.780 -53.198 1.00 76.38 85 PRO A C 1
ATOM 636 O O . PRO A 1 85 ? 18.251 4.751 -53.792 1.00 76.38 85 PRO A O 1
ATOM 639 N N . GLY A 1 86 ? 18.123 2.527 -53.493 1.00 76.25 86 GLY A N 1
ATOM 640 C CA . GLY A 1 86 ? 18.963 2.223 -54.639 1.00 76.25 86 GLY A CA 1
ATOM 641 C C . GLY A 1 86 ? 18.240 2.620 -55.920 1.00 76.25 86 GLY A C 1
ATOM 642 O O . GLY A 1 86 ? 17.018 2.495 -56.031 1.00 76.25 86 GLY A O 1
ATOM 643 N N . VAL A 1 87 ? 18.988 3.103 -56.912 1.00 67.88 87 VAL A N 1
ATOM 644 C CA . VAL A 1 87 ? 18.442 3.305 -58.258 1.00 67.88 87 VAL A CA 1
ATOM 645 C C . VAL A 1 87 ? 18.025 1.931 -58.792 1.00 67.88 87 VAL A C 1
ATOM 647 O O . VAL A 1 87 ? 18.879 1.138 -59.179 1.00 67.88 87 VAL A O 1
ATOM 650 N N . GLY A 1 88 ? 16.719 1.645 -58.756 1.00 64.56 88 GLY A N 1
ATOM 651 C CA . GLY A 1 88 ? 16.130 0.359 -59.145 1.00 64.56 88 GLY A CA 1
ATOM 652 C C . GLY A 1 88 ? 15.127 -0.230 -58.145 1.00 64.56 88 GLY A C 1
ATOM 653 O O . GLY A 1 88 ? 14.333 -1.066 -58.545 1.00 64.56 88 GLY A O 1
ATOM 654 N N . ASP A 1 89 ? 15.084 0.241 -56.895 1.00 62.84 89 ASP A N 1
ATOM 655 C CA . ASP A 1 89 ? 14.282 -0.386 -55.822 1.00 62.84 89 ASP A CA 1
ATOM 656 C C . ASP A 1 89 ? 12.790 0.041 -55.791 1.00 62.84 89 ASP A C 1
ATOM 658 O O . ASP A 1 89 ? 12.107 -0.150 -54.786 1.00 62.84 89 ASP A O 1
ATOM 662 N N . LEU A 1 90 ? 12.270 0.649 -56.866 1.00 58.81 90 LEU A N 1
ATOM 663 C CA . LEU A 1 90 ? 10.870 1.109 -56.967 1.00 58.81 90 LEU A CA 1
ATOM 664 C C . LEU A 1 90 ? 10.038 0.378 -58.035 1.00 58.81 90 LEU A C 1
ATOM 666 O O . LEU A 1 90 ? 8.921 0.814 -58.322 1.00 58.81 90 LEU A O 1
ATOM 670 N N . TYR A 1 91 ? 10.544 -0.728 -58.588 1.00 53.56 91 TYR A N 1
ATOM 671 C CA . TYR A 1 91 ? 9.805 -1.599 -59.509 1.00 53.56 91 TYR A CA 1
ATOM 672 C C . TYR A 1 91 ? 10.115 -3.069 -59.239 1.00 53.56 91 TYR A C 1
ATOM 674 O O . TYR A 1 91 ? 11.317 -3.415 -59.227 1.00 53.56 91 TYR A O 1
#

Secondary structure (DSSP, 8-state):
--HHHHHHHHHHHHHH-SS---S-------S-HHHH-TTGGGPPTTS---S--------STT-------------------PPPPPTTTT-

Sequence (91 aa):
MGAVLFGLAASLAIMEDTDLVHGPLEFLFTVDEETGLTGATKIETDFLKGRLFLNLDSEDEGVFTIGCAGGADSEITFPLQRKEPGVGDLY

Organism: NCBI:txid412755

Foldseek 3Di:
DPQLVVLVVVVVVVVPDPPDDDDDDDDDDAPDPPPDSVRVVPDDPPNDPDPDDDDRRDPDPPDDDPDDDDDDDDDDDDDDDDDDDPPPNPD

pLDDT: mean 87.98, std 10.2, range [51.38, 97.38]